Protein 5EF9 (pdb70)

Radius of gyration: 16.27 Å; Cα contacts (8 Å, |Δi|>4): 352; chains: 1; bounding box: 30×54×31 Å

Solvent-accessible surface area: 9477 Å² total; per-residue (Å²): 216,74,150,11,34,108,0,44,1,70,100,69,46,45,180,36,96,107,56,105,52,119,21,119,4,21,34,56,38,108,29,123,5,19,0,64,59,31,119,4,55,4,82,3,96,0,35,88,0,115,10,70,0,83,1,17,64,40,146,7,60,100,0,46,1,50,54,28,112,99,94,6,8,70,32,0,0,0,1,0,0,0,18,0,3,2,79,55,0,6,95,1,0,115,50,118,15,92,79,104,48,253,80,53,114,115,28,62,34,33,92,6,0,21,101,18,0,48,128,127,14,88,30,0,5,102,70,4,29,93,66,124,11,38,161,47,106,93,24,41,0,1,17,64,108,12,58,74,24,132,88,1,0,104,15,0,12,0,41,107,149,68,66,137,147,133,148,183

B-factor: mean 25.23, std 16.48, range [5.65, 98.98]

Secondary structure (DSSP, 8-state):
-EEETTEEEEEEES--EEEEEEEE-TTS-EEEEEEEES-EEEEEEETTEEEEEEEETTEEEEEEEE---HHHHHHHHHHHHHHTT-HHHHHT--S----B-TTSPBPPHHHHHHHHHHT-HHHHHHHH-EEEPP-STTEEEE-TTS-EESEEETTEEEE----TT---

Foldseek 3Di:
DDDDPQKDKDWPDKDWDWDWDWDQFQARDTATDTWTAIWTKIWMFGVPKTWIWTAGTQGTQAIEIEDDPQLRVLLRVQLSNLVRNHRLLRSLDHDDLQDADPVRHGDHVSVSSSVVCSVVVVSSQVSQDKAAFDPDPQKFAADPSRDGDRIHRPRYIYGYDDPVVPPD

Organism: Influenza B virus (strain B/Lee/1940) (NCBI:txid518987)

Sequence (168 aa):
RQRFGRLELKRISGRGFKNDEEILIGNGTIQKIGIWDGEEEFHVRCGECRGILKKSQMRMEKLLINSAKKEDMKDLIILCMVFSSQDTRMFQGVRGEINFLNRAGQLLSPMYQLQRYFLNRSNDLFDQWGYEESPKASELHGINELMNASDYTLKGVVVTKNVDHHHHH

InterPro domains:
  IPR001591 Influenza RNA-dependent RNA polymerase subunit PB2 [MF_04062] (3-763)
  IPR037258 PB2, C-terminal [G3DSA:3.30.30.90] (691-763)
  IPR037258 PB2, C-terminal [SSF160453] (692-760)
  IPR048298 Influenza RNA polymerase PB2, CAP binding domain [PF00604] (322-531)
  IPR049106 Influenza RNA polymerase PB2, N-terminal region [PF20947] (3-38)
  IPR049110 Influenza RNA polymerase PB2, second domain [PF20948] (39-107)
  IPR049111 Influenza RNA polymerase PB2, middle domain [PF20949] (108-250)
  IPR049113 Polymerase basic protein 2, helical domain [PF20950] (252-321)
  IPR049114 Influenza RNA polymerase PB2, sixth domain [PF20951] (532-685)
  IPR049115 Influenza RNA polymerase PB2, C-terminal domain [PF20952] (686-761)

Nearest PDB structures (foldseek):
  5efc-assembly1_A  TM=1.002E+00  e=3.040E-33  Influenza B virus (B/Lee/1940)
  6eux-assembly1_A  TM=9.861E-01  e=1.287E-31  Influenza B virus (B/Memphis/13/2003)
  4oro-assembly3_C  TM=9.552E-01  e=2.014E-30  Influenza B virus
  5epi-assembly5_S  TM=9.808E-01  e=1.166E-29  Influenza B virus (B/Memphis/13/2003)
  4or6-assembly2_B  TM=9.545E-01  e=4.846E-30  Influenza B virus

Structure (mmCIF, N/CA/C/O backbone):
data_5EF9
#
_entry.id   5EF9
#
_cell.length_a   40.857
_cell.length_b   46.876
_cell.length_c   87.677
_cell.angle_alpha   90.000
_cell.angle_beta   90.000
_cell.angle_gamma   90.000
#
_symmetry.space_group_name_H-M   'P 21 21 21'
#
loop_
_entity.id
_entity.type
_entity.pdbx_description
1 polymer 'Polymerase basic protein 2'
2 water water
#
loop_
_atom_site.group_PDB
_atom_site.id
_atom_site.type_symbol
_atom_site.label_atom_id
_atom_site.label_alt_id
_atom_site.label_comp_id
_atom_site.label_asym_id
_atom_site.label_entity_id
_atom_site.label_seq_id
_atom_site.pdbx_PDB_ins_code
_atom_site.Cartn_x
_atom_site.Cartn_y
_atom_site.Cartn_z
_atom_site.occupancy
_atom_site.B_iso_or_equiv
_atom_site.auth_seq_id
_atom_site.auth_comp_id
_atom_site.auth_asym_id
_atom_site.auth_atom_id
_atom_site.pdbx_PDB_model_num
ATOM 1 N N . ARG A 1 6 ? 30.655 39.213 17.191 1.00 30.69 324 ARG A N 1
ATOM 2 C CA . ARG A 1 6 ? 29.742 39.363 18.318 1.00 34.47 324 ARG A CA 1
ATOM 3 C C . ARG A 1 6 ? 29.484 38.024 18.978 1.00 42.10 324 ARG A C 1
ATOM 4 O O . ARG A 1 6 ? 29.510 36.981 18.327 1.00 54.69 324 ARG A O 1
ATOM 12 N N . GLN A 1 7 ? 29.238 38.054 20.278 1.00 26.94 325 GLN A N 1
ATOM 13 C CA . GLN A 1 7 ? 28.912 36.832 20.987 1.00 28.21 325 GLN A CA 1
ATOM 14 C C . GLN A 1 7 ? 28.010 37.131 22.165 1.00 20.15 325 GLN A C 1
ATOM 15 O O . GLN A 1 7 ? 27.840 38.288 22.553 1.00 18.31 325 GLN A O 1
ATOM 21 N N . ARG A 1 8 ? 27.400 36.083 22.709 1.00 18.34 326 ARG A N 1
ATOM 22 C CA . ARG A 1 8 ? 26.483 36.230 23.828 1.00 18.68 326 ARG A CA 1
ATOM 23 C C . ARG A 1 8 ? 26.931 35.334 24.972 1.00 16.04 326 ARG A C 1
ATOM 24 O O . ARG A 1 8 ? 27.405 34.233 24.745 1.00 19.94 326 ARG A O 1
ATOM 32 N N . PHE A 1 9 ? 26.795 35.822 26.195 1.00 14.78 327 PHE A N 1
ATOM 33 C CA . PHE A 1 9 ? 27.008 34.988 27.369 1.00 15.29 327 PHE A CA 1
ATOM 34 C C . PHE A 1 9 ? 25.863 35.299 28.315 1.00 18.24 327 PHE A C 1
ATOM 35 O O . PHE A 1 9 ? 25.950 36.218 29.112 1.00 17.96 327 PHE A O 1
ATOM 43 N N . GLY A 1 10 ? 24.762 34.562 28.187 1.00 17.25 328 GLY A N 1
ATOM 44 C CA . GLY A 1 10 ? 23.551 34.936 28.896 1.00 19.60 328 GLY A CA 1
ATOM 45 C C . GLY A 1 10 ? 23.061 36.278 28.388 1.00 18.48 328 GLY A C 1
ATOM 46 O O . GLY A 1 10 ? 23.008 36.489 27.176 1.00 19.94 328 GLY A O 1
ATOM 47 N N . ARG A 1 11 ? 22.720 37.186 29.300 1.00 15.52 329 ARG A N 1
ATOM 48 C CA . ARG A 1 11 ? 22.257 38.517 28.913 1.00 19.02 329 ARG A CA 1
ATOM 49 C C . ARG A 1 11 ? 23.393 39.385 28.388 1.00 18.55 329 ARG A C 1
ATOM 50 O O . ARG A 1 11 ? 23.158 40.446 27.811 1.00 21.37 329 ARG A O 1
ATOM 58 N N . LEU A 1 12 ? 24.628 38.931 28.575 1.00 14.64 330 LEU A N 1
ATOM 59 C CA . LEU A 1 12 ? 25.774 39.744 28.181 1.00 16.46 330 LEU A CA 1
ATOM 60 C C . LEU A 1 12 ? 26.035 39.656 26.676 1.00 16.47 330 LEU A C 1
ATOM 61 O O . LEU A 1 12 ? 26.124 38.565 26.116 1.00 16.08 330 LEU A O 1
ATOM 66 N N . GLU A 1 13 ? 26.170 40.814 26.033 1.00 16.34 331 GLU A N 1
ATOM 67 C CA . GLU A 1 13 ? 26.531 40.880 24.619 1.00 14.24 331 GLU A CA 1
ATOM 68 C C . GLU A 1 13 ? 27.914 41.505 24.496 1.00 16.13 331 GLU A C 1
ATOM 69 O O . GLU A 1 13 ? 28.181 42.529 25.121 1.00 16.59 331 GLU A O 1
ATOM 75 N N . LEU A 1 14 ? 28.796 40.882 23.718 1.00 12.96 332 LEU A N 1
ATOM 76 C CA . LEU A 1 14 ? 30.160 41.384 23.572 1.00 12.60 332 LEU A CA 1
ATOM 77 C C . LEU A 1 14 ? 30.551 41.580 22.118 1.00 15.22 332 LEU A C 1
ATOM 78 O O . LEU A 1 14 ? 30.198 40.770 21.259 1.00 16.03 332 LEU A O 1
ATOM 83 N N . LYS A 1 15 ? 31.273 42.667 21.855 1.00 15.15 333 LYS A N 1
ATOM 84 C CA . LYS A 1 15 ? 31.894 42.908 20.549 1.00 17.21 333 LYS A CA 1
ATOM 85 C C . LYS A 1 15 ? 33.380 43.155 20.745 1.00 21.82 333 LYS A C 1
ATOM 86 O O . LYS A 1 15 ? 33.749 44.015 21.530 1.00 18.20 333 LYS A O 1
ATOM 92 N N . ARG A 1 16 ? 34.236 42.441 20.021 1.00 22.12 334 ARG A N 1
ATOM 93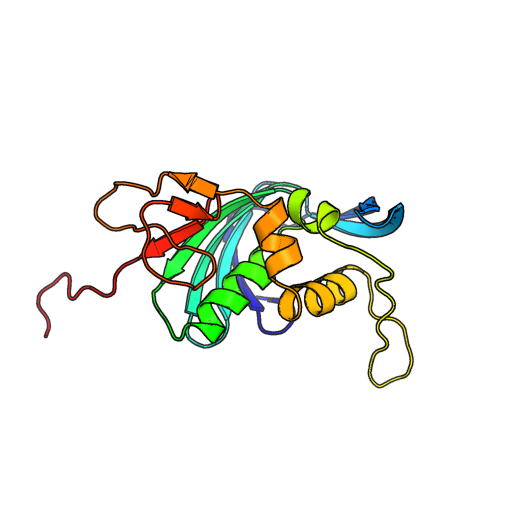 C CA . ARG A 1 16 ? 35.676 42.633 20.219 1.00 20.55 334 ARG A CA 1
ATOM 94 C C . ARG A 1 16 ? 36.139 44.026 19.785 1.00 24.37 334 ARG A C 1
ATOM 95 O O . ARG A 1 16 ? 35.723 44.549 18.750 1.00 27.93 334 ARG A O 1
ATOM 103 N N . ILE A 1 17 ? 36.982 44.626 20.615 1.00 18.30 335 ILE A N 1
ATOM 104 C CA . ILE A 1 17 ? 37.617 45.909 20.336 1.00 18.58 335 ILE A CA 1
ATOM 105 C C . ILE A 1 17 ? 39.069 45.672 19.925 1.00 16.75 335 ILE A C 1
ATOM 106 O O . ILE A 1 17 ? 39.601 46.338 19.036 1.00 22.32 335 ILE A O 1
ATOM 111 N N . SER A 1 18 ? 39.710 44.722 20.595 1.00 18.13 336 SER A N 1
ATOM 112 C CA . SER A 1 18 ? 41.118 44.440 20.344 1.00 17.72 336 SER A CA 1
ATOM 113 C C . SER A 1 18 ? 41.529 43.090 20.910 1.00 19.99 336 SER A C 1
ATOM 114 O O . SER A 1 18 ? 40.790 42.471 21.682 1.00 16.25 336 SER A O 1
ATOM 117 N N . GLY A 1 19 ? 42.713 42.640 20.508 1.00 20.54 337 GLY A N 1
ATOM 118 C CA . GLY A 1 19 ? 43.239 41.370 20.966 1.00 25.02 337 GLY A CA 1
ATOM 119 C C . GLY A 1 19 ? 42.778 40.224 20.092 1.00 25.69 337 GLY A C 1
ATOM 120 O O . GLY A 1 19 ? 41.990 40.409 19.159 1.00 25.21 337 GLY A O 1
ATOM 121 N N . ARG A 1 20 ? 43.276 39.032 20.409 1.00 32.58 338 ARG A N 1
ATOM 122 C CA . ARG A 1 20 ? 42.968 37.812 19.673 1.00 41.04 338 ARG A CA 1
ATOM 123 C C . ARG A 1 20 ? 42.300 36.804 20.607 1.00 42.98 338 ARG A C 1
ATOM 124 O O . ARG A 1 20 ? 42.698 36.669 21.760 1.00 39.19 338 ARG A O 1
ATOM 132 N N . GLY A 1 21 ? 41.287 36.097 20.115 1.00 44.43 339 GLY A N 1
ATOM 133 C CA . GLY A 1 21 ? 40.609 35.099 20.924 1.00 47.34 339 GLY A CA 1
ATOM 134 C C . GLY A 1 21 ? 41.269 33.728 20.891 1.00 43.00 339 GLY A C 1
ATOM 135 O O . GLY A 1 21 ? 41.076 32.973 19.935 1.00 48.83 339 GLY A O 1
ATOM 136 N N . PHE A 1 22 ? 42.036 33.389 21.928 1.00 35.89 340 PHE A N 1
ATOM 137 C CA . PHE A 1 22 ? 42.596 32.035 22.018 1.00 25.71 340 PHE A CA 1
ATOM 138 C C . PHE A 1 22 ? 42.329 31.289 23.338 1.00 23.18 340 PHE A C 1
ATOM 139 O O . PHE A 1 22 ? 42.692 31.743 24.411 1.00 32.39 340 PHE A O 1
ATOM 147 N N . LYS A 1 23 ? 41.738 30.106 23.215 1.00 17.40 341 LYS A N 1
ATOM 148 C CA . LYS A 1 23 ? 41.214 29.341 24.343 1.00 16.28 341 LYS A CA 1
ATOM 149 C C . LYS A 1 23 ? 41.919 27.998 24.490 1.00 20.61 341 LYS A C 1
ATOM 150 O O . LYS A 1 23 ? 42.149 27.319 23.493 1.00 20.62 341 LYS A O 1
ATOM 156 N N . ASN A 1 24 ? 42.257 27.630 25.729 1.00 14.61 342 ASN A N 1
ATOM 157 C CA . ASN A 1 24 ? 42.833 26.317 26.062 1.00 13.21 342 ASN A CA 1
ATOM 158 C C . ASN A 1 24 ? 42.058 25.644 27.177 1.00 14.67 342 ASN A C 1
ATOM 159 O O . ASN A 1 24 ? 41.768 26.296 28.164 1.00 12.20 342 ASN A O 1
ATOM 164 N N . ASP A 1 25 ? 41.757 24.347 27.071 1.00 10.15 343 ASP A N 1
ATOM 165 C CA . ASP A 1 25 ? 41.097 23.679 28.189 1.00 16.77 343 ASP A CA 1
ATOM 166 C C . ASP A 1 25 ? 42.047 23.603 29.376 1.00 20.26 343 ASP A C 1
ATOM 167 O O . ASP A 1 25 ? 43.230 23.301 29.219 1.00 20.36 343 ASP A O 1
ATOM 172 N N . GLU A 1 26 ? 41.527 23.907 30.564 1.00 15.11 344 GLU A N 1
ATOM 173 C CA . GLU A 1 26 ? 42.323 23.877 31.780 1.00 13.78 344 GLU A CA 1
ATOM 174 C C . GLU A 1 26 ? 41.499 23.326 32.927 1.00 18.12 344 GLU A C 1
ATOM 175 O O . GLU A 1 26 ? 40.284 23.459 32.927 1.00 18.78 344 GLU A O 1
ATOM 181 N N . GLU A 1 27 ? 42.158 22.686 33.889 1.00 11.24 345 GLU A N 1
ATOM 182 C CA . GLU A 1 27 ? 41.465 22.256 35.104 1.00 13.14 345 GLU A CA 1
ATOM 183 C C . GLU A 1 27 ? 41.663 23.335 36.155 1.00 13.50 345 GLU A C 1
ATOM 184 O O . GLU A 1 27 ? 42.782 23.755 36.406 1.00 15.36 345 GLU A O 1
ATOM 190 N N . ILE A 1 28 ? 40.566 23.774 36.760 1.00 9.76 346 ILE A N 1
ATOM 191 C CA . ILE A 1 28 ? 40.590 24.894 37.697 1.00 12.77 346 ILE A CA 1
ATOM 192 C C . ILE A 1 28 ? 40.042 24.459 39.060 1.00 14.50 346 ILE A C 1
ATOM 193 O O . ILE A 1 28 ? 38.912 23.995 39.139 1.00 14.95 346 ILE A O 1
ATOM 198 N N . LEU A 1 29 ? 40.828 24.613 40.125 1.00 11.94 347 LEU A N 1
ATOM 199 C CA . LEU A 1 29 ? 40.327 24.329 41.467 1.00 9.08 347 LEU A CA 1
ATOM 200 C C . LEU A 1 29 ? 39.582 25.562 41.968 1.00 14.10 347 LEU A C 1
ATOM 201 O O . LEU A 1 29 ? 40.191 26.610 42.211 1.00 13.29 347 LEU A O 1
ATOM 206 N N . ILE A 1 30 ? 38.266 25.456 42.099 1.00 13.13 348 ILE A N 1
ATOM 207 C CA . ILE A 1 30 ? 37.490 26.636 42.473 1.00 10.35 348 ILE A CA 1
ATOM 208 C C . ILE A 1 30 ? 37.237 26.677 43.986 1.00 11.32 348 ILE A C 1
ATOM 209 O O . ILE A 1 30 ? 37.692 25.809 44.723 1.00 11.70 348 ILE A O 1
ATOM 214 N N . GLY A 1 31 ? 36.521 27.698 44.449 1.00 10.03 349 GLY A N 1
ATOM 215 C CA . GLY A 1 31 ? 36.457 27.995 45.872 1.00 13.27 349 GLY A CA 1
ATOM 216 C C . GLY A 1 31 ? 35.747 26.987 46.754 1.00 14.65 349 GLY A C 1
ATOM 217 O O . GLY A 1 31 ? 35.899 27.017 47.987 1.00 16.63 349 GLY A O 1
ATOM 218 N N . ASN A 1 32 ? 34.957 26.105 46.148 1.00 13.28 350 ASN A N 1
ATOM 219 C CA . ASN A 1 32 ? 34.249 25.085 46.922 1.00 10.91 350 ASN A CA 1
ATOM 220 C C . ASN A 1 32 ? 35.025 23.765 46.975 1.00 11.52 350 ASN A C 1
ATOM 221 O O . ASN A 1 32 ? 34.512 22.741 47.418 1.00 14.92 350 ASN A O 1
ATOM 226 N N . GLY A 1 33 ? 36.261 23.802 46.487 1.00 12.71 351 GLY A N 1
ATOM 227 C CA . GLY A 1 33 ? 37.144 22.651 46.568 1.00 13.78 351 GLY A CA 1
ATOM 228 C C . GLY A 1 33 ? 36.982 21.630 45.456 1.00 19.24 351 GLY A C 1
ATOM 229 O O . GLY A 1 33 ? 37.582 20.554 45.515 1.00 17.21 351 GLY A O 1
ATOM 230 N N . THR A 1 34 ? 36.182 21.952 44.441 1.00 12.18 352 THR A N 1
ATOM 231 C CA . THR A 1 34 ? 36.031 21.056 43.303 1.00 9.06 352 THR A CA 1
ATOM 232 C C . THR A 1 34 ? 36.899 21.498 42.135 1.00 10.38 352 THR A C 1
ATOM 233 O O . THR A 1 34 ? 37.259 22.681 42.015 1.00 11.68 352 THR A O 1
ATOM 237 N N . ILE A 1 35 ? 37.219 20.550 41.261 1.00 12.52 353 ILE A N 1
ATOM 238 C CA . ILE A 1 35 ? 37.972 20.864 40.049 1.00 12.50 353 ILE A CA 1
ATOM 239 C C . ILE A 1 35 ? 37.029 20.952 38.850 1.00 14.80 353 ILE A C 1
ATOM 240 O O . ILE A 1 35 ? 36.207 20.059 38.623 1.00 16.69 353 ILE A O 1
ATOM 245 N N . GLN A 1 36 ? 37.134 22.038 38.091 1.00 12.89 354 GLN A N 1
ATOM 246 C CA . GLN A 1 36 ? 36.289 22.240 36.919 1.00 14.53 354 GLN A CA 1
ATOM 247 C C . GLN A 1 36 ? 37.123 22.273 35.652 1.00 18.72 354 GLN A C 1
ATOM 248 O O . GLN A 1 36 ? 38.201 22.869 35.634 1.00 21.26 354 GLN A O 1
ATOM 254 N N . LYS A 1 37 ? 36.620 21.657 34.590 1.00 17.02 355 LYS A N 1
ATOM 255 C CA . LYS A 1 37 ? 37.284 21.730 33.288 1.00 16.37 355 LYS A CA 1
ATOM 256 C C . LYS A 1 37 ? 36.710 22.896 32.503 1.00 18.21 355 LYS A C 1
ATOM 257 O O . LYS A 1 37 ? 35.522 22.899 32.193 1.00 18.27 355 LYS A O 1
ATOM 263 N N . ILE A 1 38 ? 37.534 23.893 32.192 1.00 15.49 356 ILE A N 1
ATOM 264 C CA . ILE A 1 38 ? 37.026 25.117 31.575 1.00 16.07 356 ILE A CA 1
ATOM 265 C C . ILE A 1 38 ? 37.926 25.554 30.426 1.00 14.91 356 ILE A C 1
ATOM 266 O O . ILE A 1 38 ? 39.154 25.436 30.508 1.00 13.50 356 ILE A O 1
ATOM 271 N N . GLY A 1 39 ? 37.323 26.033 29.341 1.00 12.79 357 GLY A N 1
ATOM 272 C CA . GLY A 1 39 ? 38.104 26.602 28.262 1.00 12.75 357 GLY A CA 1
ATOM 273 C C . GLY A 1 39 ? 38.509 27.989 28.708 1.00 13.08 357 GLY A C 1
ATOM 274 O O . GLY A 1 39 ? 37.689 28.915 28.705 1.00 13.35 357 GLY A O 1
ATOM 275 N N . ILE A 1 40 ? 39.773 28.134 29.078 1.00 11.60 358 ILE A N 1
ATOM 276 C CA . ILE A 1 40 ? 40.276 29.403 29.595 1.00 8.90 358 ILE A CA 1
ATOM 277 C C . ILE A 1 40 ? 40.855 30.256 28.473 1.00 11.93 358 ILE A C 1
ATOM 278 O O . ILE A 1 40 ? 41.729 29.821 27.729 1.00 13.36 358 ILE A O 1
ATOM 283 N N . TRP A 1 41 ? 40.356 31.476 28.342 1.00 9.24 359 TRP A N 1
ATOM 284 C CA . TRP A 1 41 ? 40.900 32.403 27.360 1.00 13.71 359 TRP A CA 1
ATOM 285 C C . TRP A 1 41 ? 42.241 32.991 27.794 1.00 17.08 359 TRP A C 1
ATOM 286 O O . TRP A 1 41 ? 42.430 33.363 28.951 1.00 13.97 359 TRP A O 1
ATOM 297 N N . ASP A 1 42 ? 43.173 33.060 26.845 1.00 13.10 360 ASP A N 1
ATOM 298 C CA . ASP A 1 42 ? 44.523 33.544 27.092 1.00 14.79 360 ASP A CA 1
ATOM 299 C C . ASP A 1 42 ? 44.768 34.774 26.231 1.00 20.69 360 ASP A C 1
ATOM 300 O O . ASP A 1 42 ? 44.287 34.843 25.105 1.00 27.12 360 ASP A O 1
ATOM 305 N N . GLY A 1 43 ? 45.504 35.748 26.748 1.00 22.30 361 GLY A N 1
ATOM 306 C CA . GLY A 1 43 ? 45.808 36.937 25.970 1.00 22.10 361 GLY A CA 1
ATOM 307 C C . GLY A 1 43 ? 45.052 38.181 26.408 1.00 16.94 361 GLY A C 1
ATOM 308 O O . GLY A 1 43 ? 43.979 38.094 27.013 1.00 18.03 361 GLY A O 1
ATOM 309 N N . GLU A 1 44 ? 45.627 39.345 26.117 1.00 13.63 362 GLU A N 1
ATOM 310 C CA . GLU A 1 44 ? 44.973 40.616 26.419 1.00 16.17 362 GLU A CA 1
ATOM 311 C C . GLU A 1 44 ? 43.888 40.878 25.382 1.00 17.55 362 GLU A C 1
ATOM 312 O O . GLU A 1 44 ? 44.133 40.770 24.179 1.00 19.10 362 GLU A O 1
ATOM 318 N N . GLU A 1 45 ? 42.684 41.206 25.851 1.00 13.32 363 GLU A N 1
ATOM 319 C CA . GLU A 1 45 ? 41.541 41.438 24.979 1.00 13.34 363 GLU A CA 1
ATOM 320 C C . GLU A 1 45 ? 40.748 42.614 25.499 1.00 13.61 363 GLU A C 1
ATOM 321 O O . GLU A 1 45 ? 40.716 42.851 26.704 1.00 13.47 363 GLU A O 1
ATOM 327 N N . GLU A 1 46 ? 40.083 43.321 24.592 1.00 9.37 364 GLU A N 1
ATOM 328 C CA . GLU A 1 46 ? 39.152 44.377 24.975 1.00 8.47 364 GLU A CA 1
ATOM 329 C C . GLU A 1 46 ? 37.841 44.180 24.238 1.00 13.82 364 GLU A C 1
ATOM 330 O O . GLU A 1 46 ? 37.824 43.731 23.081 1.00 12.49 364 GLU A O 1
ATOM 336 N N . PHE A 1 47 ? 36.740 44.490 24.917 1.00 9.77 365 PHE A N 1
ATOM 337 C CA . PHE A 1 47 ? 35.408 44.261 24.364 1.00 10.42 365 PHE A CA 1
ATOM 338 C C . PHE A 1 47 ? 34.490 45.420 24.637 1.00 12.00 365 PHE A C 1
ATOM 339 O O . PHE A 1 47 ? 34.549 46.024 25.713 1.00 11.76 365 PHE A O 1
ATOM 347 N N . HIS A 1 48 ? 33.594 45.692 23.689 1.00 11.24 366 HIS A N 1
ATOM 348 C CA . HIS A 1 48 ? 32.389 46.438 24.010 1.00 10.55 366 HIS A CA 1
ATOM 349 C C . HIS A 1 48 ? 31.438 45.478 24.688 1.00 14.60 366 HIS A C 1
ATOM 350 O O . HIS A 1 48 ? 31.253 44.367 24.204 1.00 17.56 366 HIS A O 1
ATOM 357 N N . VAL A 1 49 ? 30.821 45.894 25.789 1.00 10.12 367 VAL A N 1
ATOM 358 C CA . VAL A 1 49 ? 29.905 44.989 26.477 1.00 10.61 367 VAL A CA 1
ATOM 359 C C . VAL A 1 49 ? 28.563 45.652 26.719 1.00 11.09 367 VAL A C 1
ATOM 360 O O . VAL A 1 49 ? 28.462 46.871 26.835 1.00 13.55 367 VAL A O 1
ATOM 364 N N . ARG A 1 50 ? 27.513 44.842 26.771 1.00 13.61 368 ARG A N 1
ATOM 365 C CA . ARG A 1 50 ? 26.186 45.389 26.972 1.00 15.44 368 ARG A CA 1
ATOM 366 C C . ARG A 1 50 ? 25.294 44.418 27.730 1.00 18.36 368 ARG A C 1
ATOM 367 O O . ARG A 1 50 ? 25.322 43.218 27.490 1.00 16.58 368 ARG A O 1
ATOM 375 N N . CYS A 1 51 ? 24.506 44.943 28.663 1.00 14.30 369 CYS A N 1
ATOM 376 C CA . CYS A 1 51 ? 23.478 44.138 29.311 1.00 14.15 369 CYS A CA 1
ATOM 377 C C . CYS A 1 51 ? 22.276 45.054 29.491 1.00 16.71 369 CYS A C 1
ATOM 378 O O . CYS A 1 51 ? 22.371 46.041 30.205 1.00 15.76 369 CYS A O 1
ATOM 381 N N . GLY A 1 52 ? 21.164 44.751 28.825 1.00 18.37 370 GLY A N 1
ATOM 382 C CA . GLY A 1 52 ? 20.042 45.677 28.823 1.00 22.96 370 GLY A CA 1
ATOM 383 C C . GLY A 1 52 ? 20.484 47.012 28.250 1.00 20.45 370 GLY A C 1
ATOM 384 O O . GLY A 1 52 ? 21.043 47.069 27.152 1.00 23.93 370 GLY A O 1
ATOM 385 N N . GLU A 1 53 ? 20.257 48.081 29.011 1.00 22.72 371 GLU A N 1
ATOM 386 C CA . GLU A 1 53 ? 20.577 49.445 28.598 1.00 27.51 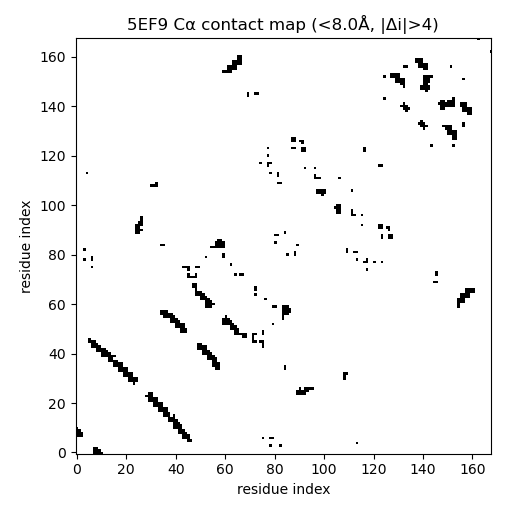371 GLU A CA 1
ATOM 387 C C . GLU A 1 53 ? 21.925 49.880 29.132 1.00 24.10 371 GLU A C 1
ATOM 388 O O . GLU A 1 53 ? 22.307 51.039 28.992 1.00 25.15 371 GLU A O 1
ATOM 394 N N . CYS A 1 54 ? 22.626 48.978 29.801 1.00 16.85 372 CYS A N 1
ATOM 395 C CA . CYS A 1 54 ? 23.923 49.354 30.330 1.00 13.49 372 CYS A CA 1
ATOM 396 C C . CYS A 1 54 ? 24.979 48.914 29.351 1.00 13.68 372 CYS A C 1
ATOM 397 O O . CYS A 1 54 ? 24.993 47.754 28.926 1.00 17.69 372 CYS A O 1
ATOM 400 N N . ARG A 1 55 ? 25.854 49.847 28.985 1.00 13.69 373 ARG A N 1
ATOM 401 C CA . ARG A 1 55 ? 26.954 49.559 28.075 1.00 15.77 373 ARG A CA 1
ATOM 402 C C . ARG A 1 55 ? 28.275 49.863 28.734 1.00 16.60 373 ARG A C 1
ATOM 403 O O . ARG A 1 55 ? 28.364 50.731 29.608 1.00 16.86 373 ARG A O 1
ATOM 411 N N . GLY A 1 56 ? 29.315 49.169 28.296 1.00 10.42 374 GLY A N 1
ATOM 412 C CA . GLY A 1 56 ? 30.619 49.426 28.857 1.00 13.59 374 GLY A CA 1
ATOM 413 C C . GLY A 1 56 ? 31.751 48.946 27.990 1.00 11.93 374 GLY A C 1
ATOM 414 O O . GLY A 1 56 ? 31.545 48.412 26.900 1.00 12.93 374 GLY A O 1
ATOM 415 N N . ILE A 1 57 ? 32.960 49.147 28.489 1.00 11.38 375 ILE A N 1
ATOM 416 C CA . ILE A 1 57 ? 34.156 48.634 27.837 1.00 10.89 375 ILE A CA 1
ATOM 417 C C . ILE A 1 57 ? 34.887 47.768 28.848 1.00 13.03 375 ILE A C 1
ATOM 418 O O . ILE A 1 57 ? 35.120 48.195 29.984 1.00 11.44 375 ILE A O 1
ATOM 423 N N . LEU A 1 58 ? 35.217 46.546 28.432 1.00 8.83 376 LEU A N 1
ATOM 424 C CA . LEU A 1 58 ? 35.896 45.569 29.282 1.00 11.11 376 LEU A CA 1
ATOM 425 C C . LEU A 1 58 ? 37.319 45.327 28.787 1.00 15.08 376 LEU A C 1
ATOM 426 O O . LEU A 1 58 ? 37.515 45.014 27.620 1.00 15.57 376 LEU A O 1
ATOM 431 N N . LYS A 1 59 ? 38.307 45.479 29.665 1.00 10.07 377 LYS A N 1
ATOM 432 C CA . LYS A 1 59 ? 39.683 45.102 29.342 1.00 8.06 377 LYS A CA 1
ATOM 433 C C . LYS A 1 59 ? 40.094 43.949 30.247 1.00 13.09 377 LYS A C 1
ATOM 434 O O . LYS A 1 59 ? 39.944 44.025 31.466 1.00 9.80 377 LYS A O 1
ATOM 440 N N . LYS A 1 60 ? 40.612 42.879 29.664 1.00 11.95 378 LYS A N 1
ATOM 441 C CA . LYS A 1 60 ? 40.905 41.687 30.456 1.00 10.53 378 LYS A CA 1
ATOM 442 C C . LYS A 1 60 ? 42.147 40.972 29.922 1.00 11.94 378 LYS A C 1
ATOM 443 O O . LYS A 1 60 ? 42.637 41.283 28.838 1.00 12.63 378 LYS A O 1
ATOM 449 N N . SER A 1 61 ? 42.705 40.066 30.720 1.00 12.65 379 SER A N 1
ATOM 450 C CA . SER A 1 61 ? 43.784 39.201 30.266 1.00 12.44 379 SER A CA 1
ATOM 451 C C . SER A 1 61 ? 43.483 37.837 30.875 1.00 12.78 379 SER A C 1
ATOM 452 O O . SER A 1 61 ? 42.395 37.651 31.407 1.00 13.43 379 SER A O 1
ATOM 455 N N . GLN A 1 62 ? 44.405 36.886 30.791 1.00 12.48 380 GLN A N 1
ATOM 456 C CA . GLN A 1 62 ? 44.073 35.534 31.247 1.00 10.33 380 GLN A CA 1
ATOM 457 C C . GLN A 1 62 ? 43.622 35.534 32.704 1.00 12.07 380 GLN A C 1
ATOM 458 O O . GLN A 1 62 ? 44.364 35.967 33.585 1.00 12.22 380 GLN A O 1
ATOM 464 N N . MET A 1 63 ? 42.386 35.085 32.927 1.00 10.83 381 MET A N 1
ATOM 465 C CA . MET A 1 63 ? 41.779 34.970 34.257 1.00 10.09 381 MET A CA 1
ATOM 466 C C . MET A 1 63 ? 41.917 36.249 35.071 1.00 9.36 381 MET A C 1
ATOM 467 O O . MET A 1 63 ? 42.117 36.212 36.278 1.00 7.64 381 MET A O 1
ATOM 472 N N . A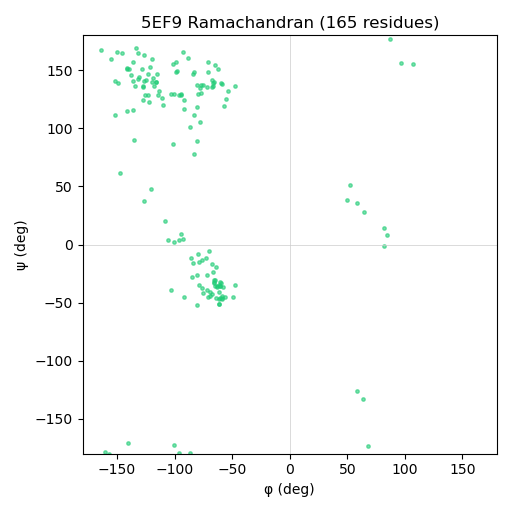RG A 1 64 ? 41.774 37.388 34.405 1.00 10.48 382 ARG A N 1
ATOM 473 C CA . ARG A 1 64 ? 41.976 38.659 35.082 1.00 9.85 382 ARG A CA 1
ATOM 474 C C . ARG A 1 64 ? 41.159 39.761 34.439 1.00 13.10 382 ARG A C 1
ATOM 475 O O . ARG A 1 64 ? 41.419 40.150 33.296 1.00 15.36 382 ARG A O 1
ATOM 483 N N . MET A 1 65 ? 40.154 40.255 35.164 1.00 9.84 383 MET A N 1
ATOM 484 C CA . MET A 1 65 ? 39.512 41.488 34.734 1.00 9.88 383 MET A CA 1
ATOM 485 C C . MET A 1 65 ? 40.384 42.637 35.188 1.00 12.78 383 MET A C 1
ATOM 486 O O . MET A 1 65 ? 40.601 42.820 36.385 1.00 15.65 383 MET A O 1
ATOM 491 N N . GLU A 1 66 ? 40.885 43.407 34.231 1.00 13.34 384 GLU A N 1
ATOM 492 C CA . GLU A 1 66 ? 41.758 44.536 34.542 1.00 11.90 384 GLU A CA 1
ATOM 493 C C . GLU A 1 66 ? 41.011 45.847 34.721 1.00 15.13 384 GLU A C 1
ATOM 494 O O . GLU A 1 66 ? 41.268 46.596 35.672 1.00 15.29 384 GLU A O 1
ATOM 500 N N . LYS A 1 67 ? 40.082 46.126 33.822 1.00 11.28 385 LYS A N 1
ATOM 501 C CA . LYS A 1 67 ? 39.323 47.370 33.916 1.00 9.49 385 LYS A CA 1
ATOM 502 C C . LYS A 1 67 ? 37.947 47.196 33.301 1.00 11.62 385 LYS A C 1
ATOM 503 O O . LYS A 1 67 ? 37.790 46.528 32.278 1.00 14.27 385 LYS A O 1
ATOM 509 N N . LEU A 1 68 ? 36.947 47.789 33.944 1.00 8.97 386 LEU A N 1
ATOM 510 C CA . LEU A 1 68 ? 35.588 47.767 33.414 1.00 9.23 386 LEU A CA 1
ATOM 511 C C . LEU A 1 68 ? 35.020 49.158 33.568 1.00 12.40 386 LEU A C 1
ATOM 512 O O . LEU A 1 68 ? 34.901 49.657 34.684 1.00 12.13 386 LEU A O 1
ATOM 517 N N . LEU A 1 69 ? 34.735 49.795 32.438 1.00 7.00 387 LEU A N 1
ATOM 518 C CA . LEU A 1 69 ? 34.119 51.109 32.418 1.00 9.57 387 LEU A CA 1
ATOM 519 C C . LEU A 1 69 ? 32.698 50.991 31.910 1.00 17.43 387 LEU A C 1
ATOM 520 O O . LEU A 1 69 ? 32.499 50.524 30.801 1.00 20.92 387 LEU A O 1
ATOM 525 N N . ILE A 1 70 ? 31.713 51.391 32.714 1.00 12.70 388 ILE A N 1
ATOM 526 C CA . ILE A 1 70 ? 30.312 51.305 32.288 1.00 11.85 388 ILE A CA 1
ATOM 527 C C . ILE A 1 70 ? 29.613 52.648 32.428 1.00 15.47 388 ILE A C 1
ATOM 528 O O . ILE A 1 70 ? 30.104 53.545 33.111 1.00 13.93 388 ILE A O 1
ATOM 533 N N . ASN A 1 71 ? 28.467 52.789 31.770 1.00 15.01 389 ASN A N 1
ATOM 534 C CA . ASN A 1 71 ? 27.673 54.004 31.928 1.00 17.25 389 ASN A CA 1
ATOM 535 C C . ASN A 1 71 ? 26.621 53.856 33.033 1.00 19.96 389 ASN A C 1
ATOM 536 O O . ASN A 1 71 ? 26.340 52.754 33.508 1.00 18.59 389 ASN A O 1
ATOM 541 N N . SER A 1 72 ? 26.050 54.975 33.464 1.00 22.00 390 SER A N 1
ATOM 542 C CA . SER A 1 72 ? 24.944 54.935 34.411 1.00 21.74 390 SER A CA 1
ATOM 543 C C . SER A 1 72 ? 23.702 54.417 33.708 1.00 25.60 390 SER A C 1
ATOM 544 O O . SER A 1 72 ? 23.410 54.833 32.583 1.00 29.40 390 SER A O 1
ATOM 547 N N . ALA A 1 73 ? 22.981 53.503 34.360 1.00 16.42 391 ALA A N 1
ATOM 548 C CA . ALA A 1 73 ? 21.781 52.884 33.786 1.00 17.66 391 ALA A CA 1
ATOM 549 C C . ALA A 1 73 ? 20.893 52.366 34.916 1.00 22.49 391 ALA A C 1
ATOM 550 O O . ALA A 1 73 ? 21.254 52.532 36.080 1.00 22.83 391 ALA A O 1
ATOM 552 N N . LYS A 1 74 ? 19.742 51.761 34.600 1.00 21.06 392 LYS A N 1
ATOM 553 C CA . LYS A 1 74 ? 18.978 51.056 35.638 1.00 21.16 392 LYS A CA 1
ATOM 554 C C . LYS A 1 74 ? 19.902 50.169 36.435 1.00 18.41 392 LYS A C 1
ATOM 555 O O . LYS A 1 74 ? 20.755 49.488 35.869 1.00 14.88 392 LYS A O 1
ATOM 561 N N . LYS A 1 75 ? 19.731 50.194 37.751 1.00 16.82 393 LYS A N 1
ATOM 562 C CA . LYS A 1 75 ? 20.673 49.527 38.635 1.00 17.45 393 LYS A CA 1
ATOM 563 C C . LYS A 1 75 ? 20.766 48.034 38.404 1.00 17.67 393 LYS A C 1
ATOM 564 O O . LYS A 1 75 ? 21.849 47.459 38.554 1.00 16.06 393 LYS A O 1
ATOM 570 N N . GLU A 1 76 ? 19.644 47.398 38.063 1.00 18.12 394 GLU A N 1
ATOM 571 C CA . GLU A 1 76 ? 19.656 45.957 37.837 1.00 21.72 394 GLU A CA 1
ATOM 572 C C . GLU A 1 76 ? 20.506 45.595 36.620 1.00 18.87 394 GLU A C 1
ATOM 573 O O . GLU A 1 76 ? 21.137 44.536 36.593 1.00 22.65 394 GLU A O 1
ATOM 579 N N . ASP A 1 77 ? 20.542 46.478 35.626 1.00 13.65 395 ASP A N 1
ATOM 580 C CA . ASP A 1 77 ? 21.332 46.227 34.418 1.00 14.61 395 ASP A CA 1
ATOM 581 C C . ASP A 1 77 ? 22.810 46.511 34.662 1.00 12.59 395 ASP A C 1
ATOM 582 O O . ASP A 1 77 ? 23.677 45.849 34.092 1.00 13.53 395 ASP A O 1
ATOM 587 N N . MET A 1 78 ? 23.092 47.521 35.481 1.00 11.30 396 MET A N 1
ATOM 588 C CA . MET A 1 78 ? 24.475 47.809 35.882 1.00 12.67 396 MET A CA 1
ATOM 589 C C . MET A 1 78 ? 25.047 46.622 36.637 1.00 11.00 396 MET A C 1
ATOM 590 O O . MET A 1 78 ? 26.156 46.181 36.361 1.00 9.96 396 MET A O 1
ATOM 595 N N . LYS A 1 79 ? 24.280 46.099 37.587 1.00 12.82 397 LYS A N 1
ATOM 596 C CA . LYS A 1 79 ? 24.789 45.035 38.444 1.00 10.69 397 LYS A CA 1
ATOM 597 C C . LYS A 1 79 ? 24.975 43.748 37.649 1.00 11.41 397 LYS A C 1
ATOM 598 O O . LYS A 1 79 ? 25.998 43.062 37.768 1.00 10.99 397 LYS A O 1
ATOM 604 N N . ASP A 1 80 ? 23.991 43.415 36.823 1.00 13.96 398 ASP A N 1
ATOM 605 C CA . ASP A 1 80 ? 24.139 42.253 35.967 1.00 11.83 398 ASP A CA 1
ATOM 606 C C . ASP A 1 80 ? 25.317 42.405 35.005 1.00 10.18 398 ASP A C 1
ATOM 607 O O . ASP A 1 80 ? 26.050 41.445 34.794 1.00 11.82 398 ASP A O 1
ATOM 612 N N . LEU A 1 81 ? 25.522 43.593 34.434 1.00 8.51 399 LEU A N 1
ATOM 613 C CA . LEU A 1 81 ? 26.653 43.781 33.527 1.00 9.17 399 LEU A CA 1
ATOM 614 C C . LEU A 1 81 ? 27.958 43.518 34.252 1.00 11.14 399 LEU A C 1
ATOM 615 O O . LEU A 1 81 ? 28.844 42.803 33.758 1.00 10.17 399 LEU A O 1
ATOM 620 N N . ILE A 1 82 ? 28.081 44.085 35.445 1.00 6.73 400 ILE A N 1
ATOM 621 C CA . ILE A 1 82 ? 29.315 43.897 36.217 1.00 5.65 400 ILE A CA 1
ATOM 622 C C . ILE A 1 82 ? 29.547 42.423 36.555 1.00 8.13 400 ILE A C 1
ATOM 623 O O . ILE A 1 82 ? 30.625 41.881 36.304 1.00 8.76 400 ILE A O 1
ATOM 628 N N . ILE A 1 83 ? 28.538 41.768 37.113 1.00 6.97 401 ILE A N 1
ATOM 629 C CA . ILE A 1 83 ? 28.683 40.348 37.445 1.00 9.79 401 ILE A CA 1
ATOM 630 C C . ILE A 1 83 ? 29.020 39.493 36.212 1.00 10.41 401 ILE A C 1
ATOM 631 O O . ILE A 1 83 ? 29.922 38.661 36.255 1.00 10.50 401 ILE A O 1
ATOM 636 N N . LEU A 1 84 ? 28.305 39.700 35.107 1.00 9.21 402 LEU A N 1
ATOM 637 C CA . LEU A 1 84 ? 28.540 38.903 33.902 1.00 11.95 402 LEU A CA 1
ATOM 638 C C . LEU A 1 84 ? 29.953 39.126 33.359 1.00 10.62 402 LEU A C 1
ATOM 639 O O . LEU A 1 84 ? 30.602 38.187 32.865 1.00 10.96 402 LEU A O 1
ATOM 644 N N . CYS A 1 85 ? 30.450 40.354 33.481 1.00 9.78 403 CYS A N 1
ATOM 645 C CA . CYS A 1 85 ? 31.810 40.640 33.031 1.00 10.28 403 CYS A CA 1
ATOM 646 C C . CYS A 1 85 ? 32.839 39.959 33.921 1.00 13.87 403 CYS A C 1
ATOM 647 O O . CYS A 1 85 ? 33.837 39.433 33.427 1.00 12.45 403 CYS A O 1
ATOM 650 N N . MET A 1 86 ? 32.603 39.981 35.234 1.00 8.43 404 MET A N 1
ATOM 651 C CA . MET A 1 86 ? 33.488 39.285 36.181 1.00 8.62 404 MET A CA 1
ATOM 652 C C . MET A 1 86 ? 33.567 37.789 35.868 1.00 11.80 404 MET A C 1
ATOM 653 O O . MET A 1 86 ? 34.651 37.189 35.877 1.00 12.21 404 MET A O 1
ATOM 658 N N . VAL A 1 87 ? 32.419 37.186 35.597 1.00 9.22 405 VAL A N 1
ATOM 659 C CA . VAL A 1 87 ? 32.370 35.758 35.280 1.00 6.37 405 VAL A CA 1
ATOM 660 C C . VAL A 1 87 ? 32.973 35.487 33.906 1.00 7.12 405 VAL A C 1
ATOM 661 O O . VAL A 1 87 ? 33.788 34.575 33.756 1.00 9.57 405 VAL A O 1
ATOM 665 N N . PHE A 1 88 ? 32.602 36.303 32.915 1.00 7.09 406 PHE A N 1
ATOM 666 C CA . PHE A 1 88 ? 33.099 36.121 31.552 1.00 9.78 406 PHE A CA 1
ATOM 667 C C . PHE A 1 88 ? 34.628 36.253 31.515 1.00 11.10 406 PHE A C 1
ATOM 668 O O . PHE A 1 88 ? 35.307 35.529 30.777 1.00 10.14 406 PHE A O 1
ATOM 676 N N . SER A 1 89 ? 35.169 37.142 32.346 1.00 10.81 407 SER A N 1
ATOM 677 C CA A SER A 1 89 ? 36.616 37.363 32.372 0.52 8.40 407 SER A CA 1
ATOM 678 C CA B SER A 1 89 ? 36.614 37.375 32.393 0.48 8.77 407 SER A CA 1
ATOM 679 C C . SER A 1 89 ? 37.373 36.190 32.975 1.00 8.80 407 SER A C 1
ATOM 680 O O . SER A 1 89 ? 38.600 36.134 32.881 1.00 10.28 407 SER A O 1
ATOM 685 N N . GLN A 1 90 ? 36.638 35.265 33.586 1.00 6.42 408 GLN A N 1
ATOM 686 C CA . GLN A 1 90 ? 37.225 34.089 34.231 1.00 7.89 408 GLN A CA 1
ATOM 687 C C . GLN A 1 90 ? 38.210 34.475 35.310 1.00 7.02 408 GLN A C 1
ATOM 688 O O . GLN A 1 90 ? 39.210 33.789 35.544 1.00 6.87 408 GLN A O 1
ATOM 694 N N . ASP A 1 91 ? 37.903 35.563 36.004 1.00 7.73 409 ASP A N 1
ATOM 695 C CA . ASP A 1 91 ? 38.833 36.130 36.976 1.00 8.64 409 ASP A CA 1
ATOM 696 C C . ASP A 1 91 ? 39.020 35.168 38.141 1.00 6.07 409 ASP A C 1
ATOM 697 O O . ASP A 1 91 ? 38.050 34.544 38.584 1.00 8.34 409 ASP A O 1
ATOM 702 N N . THR A 1 92 ? 40.256 35.038 38.633 1.00 7.37 410 THR A N 1
ATOM 703 C CA . THR A 1 92 ? 40.529 34.099 39.726 1.00 10.17 410 THR A CA 1
ATOM 704 C C . THR A 1 92 ? 39.730 34.395 40.994 1.00 8.63 410 THR A C 1
ATOM 705 O O . THR A 1 92 ? 39.384 33.477 41.736 1.00 9.18 410 THR A O 1
ATOM 709 N N . ARG A 1 93 ? 39.456 35.675 41.256 1.00 8.11 411 ARG A N 1
ATOM 710 C CA . ARG A 1 93 ? 38.658 36.049 42.426 1.00 7.02 411 ARG A CA 1
ATOM 711 C C . ARG A 1 93 ? 37.234 35.527 42.304 1.00 9.17 411 ARG A C 1
ATOM 712 O O . ARG A 1 93 ? 36.608 35.148 43.299 1.00 8.68 411 ARG A O 1
ATOM 720 N N . MET A 1 94 ? 36.732 35.530 41.075 1.00 8.57 412 MET A N 1
ATOM 721 C CA . MET A 1 94 ? 35.401 34.997 40.801 1.00 13.09 412 MET A CA 1
ATOM 722 C C . MET A 1 94 ? 35.364 33.479 41.096 1.00 11.59 412 MET A C 1
ATOM 723 O O . MET A 1 94 ? 34.450 33.000 41.777 1.00 10.61 412 MET A O 1
ATOM 728 N N . PHE A 1 95 ? 36.361 32.718 40.635 1.00 9.00 413 PHE A N 1
ATOM 729 C CA . PHE A 1 95 ? 36.349 31.274 40.892 1.00 9.43 413 PHE A CA 1
ATOM 730 C C . PHE A 1 95 ? 36.394 30.994 42.393 1.00 10.58 413 PHE A C 1
ATOM 731 O O . PHE A 1 95 ? 35.780 30.041 42.885 1.00 11.61 413 PHE A O 1
ATOM 739 N N . GLN A 1 96 ? 37.110 31.840 43.127 1.00 8.69 414 GLN A N 1
ATOM 740 C CA . GLN A 1 96 ? 37.333 31.614 44.557 1.00 10.32 414 GLN A CA 1
ATOM 741 C C . GLN A 1 96 ? 36.091 31.950 45.385 1.00 15.54 414 GLN A C 1
ATOM 742 O O . GLN A 1 96 ? 35.997 31.582 46.556 1.00 15.96 414 GLN A O 1
ATOM 748 N N . GLY A 1 97 ? 35.133 32.638 44.770 1.00 13.07 415 GLY A N 1
ATOM 749 C CA . GLY A 1 97 ? 33.922 33.054 45.460 1.00 14.47 415 GLY A CA 1
ATOM 750 C C . GLY A 1 97 ? 32.835 32.011 45.633 1.00 19.18 415 GLY A C 1
ATOM 751 O O . GLY A 1 97 ? 31.853 32.247 46.340 1.00 16.88 415 GLY A O 1
ATOM 752 N N . VAL A 1 98 ? 32.988 30.850 45.002 1.00 9.67 416 VAL A N 1
ATOM 753 C CA . VAL A 1 98 ? 31.936 29.831 45.059 1.00 7.34 416 VAL A CA 1
ATOM 754 C C . VAL A 1 98 ? 31.914 29.059 46.391 1.00 17.21 416 VAL A C 1
ATOM 755 O O . VAL A 1 98 ? 32.966 28.671 46.905 1.00 18.30 416 VAL A O 1
ATOM 759 N N . ARG A 1 99 ? 30.710 28.825 46.928 1.00 21.78 417 ARG A N 1
ATOM 760 C CA . ARG A 1 99 ? 30.505 28.037 48.154 1.00 22.07 417 ARG A CA 1
ATOM 761 C C . ARG A 1 99 ? 29.408 26.994 47.955 1.00 26.16 417 ARG A C 1
ATOM 762 O O . ARG A 1 99 ? 28.417 27.253 47.284 1.00 23.71 417 ARG A O 1
ATOM 770 N N . GLY A 1 100 ? 29.586 25.811 48.534 1.00 24.90 418 GLY A N 1
ATOM 771 C CA . GLY A 1 100 ? 28.656 24.716 48.294 1.00 23.20 418 GLY A CA 1
ATOM 772 C C . GLY A 1 100 ? 28.731 24.214 46.858 1.00 29.64 418 GLY A C 1
ATOM 773 O O . GLY A 1 100 ? 29.588 24.647 46.089 1.00 30.55 418 GLY A O 1
ATOM 774 N N . GLU A 1 101 ? 27.836 23.304 46.485 1.00 29.95 419 GLU A N 1
ATOM 775 C CA . GLU A 1 101 ? 27.887 22.718 45.148 1.00 25.97 419 GLU A CA 1
ATOM 776 C C . GLU A 1 101 ? 27.269 23.615 44.075 1.00 30.19 419 GLU A C 1
ATOM 777 O O . GLU A 1 101 ? 26.225 24.223 44.292 1.00 31.74 419 GLU A O 1
ATOM 783 N N . ILE A 1 102 ? 27.931 23.704 42.921 1.00 20.93 420 ILE A N 1
ATOM 784 C CA . ILE A 1 102 ? 27.313 24.297 41.738 1.00 16.51 420 ILE A CA 1
ATOM 785 C C . ILE A 1 102 ? 26.861 23.169 40.822 1.00 17.07 420 ILE A C 1
ATOM 786 O O . ILE A 1 102 ? 27.580 22.744 39.913 1.00 18.29 420 ILE A O 1
ATOM 791 N N . ASN A 1 103 ? 25.654 22.690 41.087 1.00 13.20 421 ASN A N 1
ATOM 792 C CA . ASN A 1 103 ? 25.091 21.542 40.383 1.00 11.14 421 ASN A CA 1
ATOM 793 C C . ASN A 1 103 ? 23.714 21.844 39.793 1.00 9.26 421 ASN A C 1
ATOM 794 O O . ASN A 1 103 ? 22.830 20.986 39.809 1.00 15.41 421 ASN A O 1
ATOM 799 N N . PHE A 1 104 ? 23.531 23.064 39.282 1.00 11.38 422 PHE A N 1
ATOM 800 C CA . PHE A 1 104 ? 22.240 23.480 38.728 1.00 10.58 422 PHE A CA 1
ATOM 801 C C . PHE A 1 104 ? 21.923 22.704 37.456 1.00 13.27 422 PHE A C 1
ATOM 802 O O . PHE A 1 104 ? 22.816 22.448 36.636 1.00 10.51 422 PHE A O 1
ATOM 810 N N . LEU A 1 105 ? 20.648 22.351 37.291 1.00 12.76 423 LEU A N 1
ATOM 811 C CA . LEU A 1 105 ? 20.178 21.637 36.100 1.00 9.61 423 LEU A CA 1
ATOM 812 C C . LEU A 1 105 ? 19.565 22.602 35.092 1.00 12.71 423 LEU A C 1
ATOM 813 O O . LEU A 1 105 ? 18.990 23.626 35.483 1.00 17.44 423 LEU A O 1
ATOM 818 N N . ASN A 1 106 ? 19.668 22.288 33.800 1.00 14.80 424 ASN A N 1
ATOM 819 C CA . ASN A 1 106 ? 18.942 23.079 32.807 1.00 18.80 424 ASN A CA 1
ATOM 820 C C . ASN A 1 106 ? 17.535 22.497 32.664 1.00 23.25 424 ASN A C 1
ATOM 821 O O . ASN A 1 106 ? 17.192 21.546 33.361 1.00 22.34 424 ASN A O 1
ATOM 826 N N . ARG A 1 107 ? 16.718 23.071 31.784 1.00 21.39 425 ARG A N 1
ATOM 827 C CA . ARG A 1 107 ? 15.335 22.620 31.625 1.00 25.49 425 ARG A CA 1
ATOM 828 C C . ARG A 1 107 ? 15.233 21.242 30.975 1.00 24.18 425 ARG A C 1
ATOM 829 O O . ARG A 1 107 ? 14.145 20.685 30.870 1.00 29.98 425 ARG A O 1
ATOM 837 N N . ALA A 1 108 ? 16.365 20.699 30.540 1.00 22.22 426 ALA A N 1
ATOM 838 C CA . ALA A 1 108 ? 16.398 19.379 29.912 1.00 24.60 426 ALA A CA 1
ATOM 839 C C . ALA A 1 108 ? 16.863 18.304 30.884 1.00 26.97 426 ALA A C 1
ATOM 840 O O . ALA A 1 108 ? 16.993 17.139 30.515 1.00 29.18 426 ALA A O 1
ATOM 842 N N . GLY A 1 109 ? 17.125 18.700 32.125 1.00 24.86 427 GLY A N 1
ATOM 843 C CA . GLY A 1 109 ? 17.592 17.766 33.132 1.00 18.19 427 GLY A CA 1
ATOM 844 C C . GLY A 1 109 ? 19.080 17.467 33.083 1.00 23.18 427 GLY A C 1
ATOM 845 O O . GLY A 1 109 ? 19.540 16.501 33.688 1.00 23.99 427 GLY A O 1
ATOM 846 N N . GLN A 1 110 ? 19.840 18.282 32.355 1.00 20.61 428 GLN A N 1
ATOM 847 C CA . GLN A 1 110 ? 21.292 18.131 32.325 1.00 14.37 428 GLN A CA 1
ATOM 848 C C . GLN A 1 110 ? 21.954 19.166 33.219 1.00 10.53 428 GLN A C 1
ATOM 849 O O . GLN A 1 110 ? 21.385 20.223 33.453 1.00 16.49 428 GLN A O 1
ATOM 855 N N . LEU A 1 111 ? 23.159 18.871 33.687 1.00 11.09 429 LEU A N 1
ATOM 856 C CA . LEU A 1 111 ? 23.953 19.885 34.389 1.00 11.94 429 LEU A CA 1
ATOM 857 C C . LEU A 1 111 ? 24.356 21.003 33.436 1.00 14.21 429 LEU A C 1
ATOM 858 O O . LEU A 1 111 ? 24.723 20.740 32.291 1.00 15.09 429 LEU A O 1
ATOM 863 N N . LEU A 1 112 ? 24.289 22.253 33.896 1.00 12.44 430 LEU A N 1
ATOM 864 C CA . LEU A 1 112 ? 24.905 23.343 33.150 1.00 12.99 430 LEU A CA 1
ATOM 865 C C . LEU A 1 112 ? 26.409 23.098 33.068 1.00 12.01 430 LEU A C 1
ATOM 866 O O . LEU A 1 112 ? 26.978 22.468 33.958 1.00 14.62 430 LEU A O 1
ATOM 871 N N . SER A 1 113 ? 27.047 23.587 32.005 1.00 12.65 431 SER A N 1
ATOM 872 C CA . SER A 1 113 ? 28.501 23.532 31.898 1.00 11.46 431 SER A CA 1
ATOM 873 C C . SER A 1 113 ? 29.088 24.526 32.907 1.00 14.56 431 SER A C 1
ATOM 874 O O . SER A 1 113 ? 28.395 25.455 33.314 1.00 15.64 431 SER A O 1
ATOM 877 N N . PRO A 1 114 ? 30.350 24.326 33.331 1.00 12.89 432 PRO A N 1
ATOM 878 C CA . PRO A 1 114 ? 30.909 25.153 34.407 1.00 13.97 432 PRO A CA 1
ATOM 879 C C . PRO A 1 114 ? 30.746 26.677 34.247 1.00 12.77 432 PRO A C 1
ATOM 880 O O . PRO A 1 114 ? 30.373 27.310 35.233 1.00 13.73 432 PRO A O 1
ATOM 884 N N . MET A 1 115 ? 31.006 27.267 33.078 1.00 13.15 433 MET A N 1
ATOM 885 C CA . MET A 1 115 ? 30.891 28.730 32.981 1.00 9.69 433 MET A CA 1
ATOM 886 C C . MET A 1 115 ? 29.456 29.192 33.195 1.00 9.76 433 MET A C 1
ATOM 887 O O . MET A 1 115 ? 29.216 30.290 33.686 1.00 10.88 433 MET A O 1
ATOM 892 N N . TYR A 1 116 ? 28.500 28.352 32.822 1.00 13.47 434 TYR A N 1
ATOM 893 C CA . TYR A 1 116 ? 27.103 28.707 32.997 1.00 11.51 434 TYR A CA 1
ATOM 894 C C . TYR A 1 116 ? 26.618 28.372 34.410 1.00 10.67 434 TYR A C 1
ATOM 895 O O . TYR A 1 116 ? 25.725 29.046 34.911 1.00 14.23 434 TYR A O 1
ATOM 904 N N . GLN A 1 117 ? 27.221 27.373 35.062 1.00 9.04 435 GLN A N 1
ATOM 905 C CA . GLN A 1 117 ? 27.019 27.191 36.516 1.00 10.02 435 GLN A CA 1
ATOM 906 C C . GLN A 1 117 ? 27.393 28.466 37.254 1.00 10.66 435 GLN A C 1
ATOM 907 O O . GLN A 1 117 ? 26.660 28.932 38.129 1.00 11.60 435 GLN A O 1
ATOM 913 N N . LEU A 1 118 ? 28.531 29.040 36.870 1.00 10.24 436 LEU A N 1
ATOM 914 C CA . LEU A 1 118 ? 29.065 30.214 37.570 1.00 9.15 436 LEU A CA 1
ATOM 915 C C . LEU A 1 118 ? 28.232 31.446 37.288 1.00 8.75 436 LEU A C 1
ATOM 916 O O . LEU A 1 118 ? 28.011 32.275 38.182 1.00 10.41 436 LEU A O 1
ATOM 921 N N . GLN A 1 119 ? 27.777 31.581 36.042 1.00 11.10 437 GLN A N 1
ATOM 922 C CA . GLN A 1 119 ? 26.888 32.686 35.691 1.00 11.09 437 GLN A CA 1
ATOM 923 C C . GLN A 1 119 ? 25.625 32.630 36.556 1.00 8.94 437 GLN A C 1
ATOM 924 O O . GLN A 1 119 ? 25.199 33.640 37.141 1.00 11.59 437 GLN A O 1
ATOM 930 N N . ARG A 1 120 ? 25.040 31.440 36.653 1.00 11.41 438 ARG A N 1
ATOM 931 C CA . ARG A 1 120 ? 23.787 31.265 37.373 1.00 11.06 438 ARG A CA 1
ATOM 932 C C . ARG A 1 120 ? 23.998 31.492 38.871 1.00 13.36 438 ARG A C 1
ATOM 933 O O . ARG A 1 120 ? 23.209 32.172 39.528 1.00 14.99 438 ARG A O 1
ATOM 941 N N . TYR A 1 121 ? 25.089 30.957 39.402 1.00 11.41 439 TYR A N 1
ATOM 942 C CA . TYR A 1 121 ? 25.396 31.102 40.825 1.00 7.31 439 TYR A CA 1
ATOM 943 C C . TYR A 1 121 ? 25.580 32.571 41.217 1.00 9.45 439 TYR A C 1
ATOM 944 O O . TYR A 1 121 ? 24.931 33.065 42.143 1.00 8.00 439 TYR A O 1
ATOM 953 N N . PHE A 1 122 ? 26.422 33.296 40.486 1.00 8.12 440 PHE A N 1
ATOM 954 C CA . PHE A 1 122 ? 26.741 34.663 40.908 1.00 7.57 440 PHE A CA 1
ATOM 955 C C . PHE A 1 122 ? 25.697 35.725 40.542 1.00 9.63 440 PHE A C 1
ATOM 956 O O . PHE A 1 122 ? 25.557 36.730 41.273 1.00 8.87 440 PHE A O 1
ATOM 964 N N . LEU A 1 123 ? 24.916 35.512 39.484 1.00 8.93 441 LEU A N 1
ATOM 965 C CA . LEU A 1 123 ? 23.854 36.484 39.186 1.00 11.10 441 LEU A CA 1
ATOM 966 C C . LEU A 1 123 ? 22.879 36.560 40.354 1.00 15.46 441 LEU A C 1
ATOM 967 O O . LEU A 1 123 ? 22.329 37.633 40.665 1.00 13.23 441 LEU A O 1
ATOM 972 N N . ASN A 1 124 ? 22.707 35.431 41.030 1.00 10.32 442 ASN A N 1
ATOM 973 C CA . ASN A 1 124 ? 21.738 35.337 42.118 1.00 11.61 442 ASN A CA 1
ATOM 974 C C . ASN A 1 124 ? 22.373 35.311 43.505 1.00 14.39 442 ASN A C 1
ATOM 975 O O . ASN A 1 124 ? 21.675 35.140 44.502 1.00 12.38 442 ASN A O 1
ATOM 980 N N . ARG A 1 125 ? 23.693 35.455 43.566 1.00 10.82 443 ARG A N 1
ATOM 981 C CA . ARG A 1 125 ? 24.407 35.499 44.839 1.00 10.22 443 ARG A CA 1
ATOM 982 C C . ARG A 1 125 ? 25.601 36.421 44.651 1.00 11.65 443 ARG A C 1
ATOM 983 O O . ARG A 1 125 ? 26.754 36.014 44.785 1.00 13.78 443 ARG A O 1
ATOM 991 N N . SER A 1 126 ? 25.309 37.681 44.330 1.00 10.72 444 SER A N 1
ATOM 992 C CA . SER A 1 126 ? 26.365 38.626 43.987 1.00 15.63 444 SER A CA 1
ATOM 993 C C . SER A 1 126 ? 27.274 38.966 45.152 1.00 16.09 444 SER A C 1
ATOM 994 O O . SER A 1 126 ? 28.408 39.400 44.938 1.00 18.08 444 SER A O 1
ATOM 997 N N . ASN A 1 127 ? 26.796 38.809 46.383 1.00 17.39 445 ASN A N 1
ATOM 998 C CA . ASN A 1 127 ? 27.628 39.234 47.499 1.00 20.40 445 ASN A CA 1
ATOM 999 C C . ASN A 1 127 ? 28.814 38.283 47.682 1.00 23.84 445 ASN A C 1
ATOM 1000 O O . ASN A 1 127 ? 29.865 38.699 48.154 1.00 23.15 445 ASN A O 1
ATOM 1005 N N . ASP A 1 128 ? 28.663 37.032 47.253 1.00 21.01 446 ASP A N 1
ATOM 1006 C CA . ASP A 1 128 ? 29.756 36.052 47.295 1.00 20.48 446 ASP A CA 1
ATOM 1007 C C . ASP A 1 128 ? 30.898 36.451 46.354 1.00 17.09 446 ASP A C 1
ATOM 1008 O O . ASP A 1 128 ? 32.067 36.141 46.584 1.00 20.38 446 ASP A O 1
ATOM 1013 N N . LEU A 1 129 ? 30.534 37.129 45.279 1.00 14.85 447 LEU A N 1
ATOM 1014 C CA . LEU A 1 129 ? 31.490 37.605 44.304 1.00 10.73 447 LEU A CA 1
ATOM 1015 C C . LEU A 1 129 ? 32.150 38.900 44.781 1.00 16.36 447 LEU A C 1
ATOM 1016 O O . LEU A 1 129 ? 33.385 39.019 44.815 1.00 15.02 447 LEU A O 1
ATOM 1021 N N . PHE A 1 130 ? 31.323 39.863 45.159 1.00 12.17 448 PHE A N 1
ATOM 1022 C CA . PHE A 1 130 ? 31.819 41.201 45.498 1.00 10.80 448 P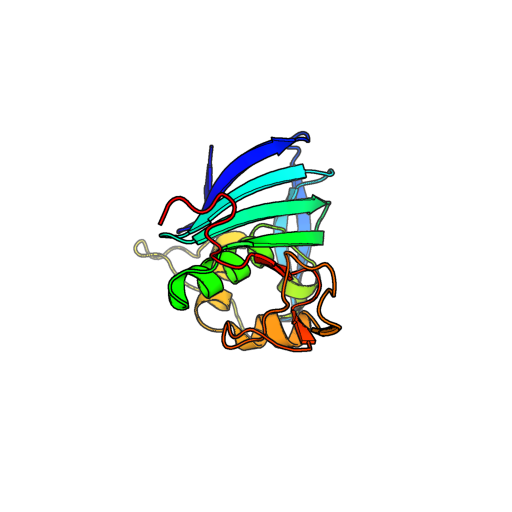HE A CA 1
ATOM 1023 C C . PHE A 1 130 ? 32.682 41.170 46.749 1.00 17.91 448 PHE A C 1
ATOM 1024 O O . PHE A 1 130 ? 33.633 41.942 46.862 1.00 16.26 448 PHE A O 1
ATOM 1032 N N . ASP A 1 131 ? 32.355 40.270 47.676 1.00 19.61 449 ASP A N 1
ATOM 1033 C CA . ASP A 1 131 ? 33.174 40.070 48.869 1.00 25.76 449 ASP A CA 1
ATOM 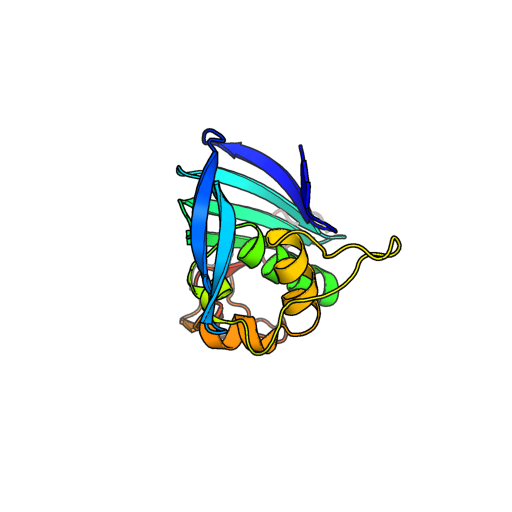1034 C C . ASP A 1 131 ? 34.586 39.567 48.535 1.00 21.65 449 ASP A C 1
ATOM 1035 O O . ASP A 1 131 ? 35.544 39.942 49.197 1.00 30.55 449 ASP A O 1
ATOM 1040 N N . GLN A 1 132 ? 34.722 38.719 47.521 1.00 14.89 450 GLN A N 1
ATOM 1041 C CA . GLN A 1 132 ? 36.051 38.225 47.162 1.00 14.78 450 GLN A CA 1
ATOM 1042 C C . GLN A 1 132 ? 36.772 39.208 46.243 1.00 15.02 450 GLN A C 1
ATOM 1043 O O . GLN A 1 132 ? 37.983 39.131 46.063 1.00 16.70 450 GLN A O 1
ATOM 1049 N N . TRP A 1 133 ? 36.024 40.133 45.661 1.00 11.36 451 TRP A N 1
ATOM 1050 C CA . TRP A 1 133 ? 36.567 40.980 44.597 1.00 10.31 451 TRP A CA 1
ATOM 1051 C C . TRP A 1 133 ? 37.503 42.052 45.126 1.00 12.71 451 TRP A C 1
ATOM 1052 O O . TRP A 1 133 ? 38.548 42.339 44.528 1.00 11.98 451 TRP A O 1
ATOM 1063 N N . GLY A 1 134 ? 37.106 42.660 46.236 1.00 11.22 452 GLY A N 1
ATOM 1064 C CA . GLY A 1 134 ? 37.899 43.718 46.836 1.00 13.46 452 GLY A CA 1
ATOM 1065 C C . GLY A 1 134 ? 37.438 45.110 46.430 1.00 14.58 452 GLY A C 1
ATOM 1066 O O . GLY A 1 134 ? 36.819 45.311 45.376 1.00 12.09 452 GLY A O 1
ATOM 1067 N N . TYR A 1 135 ? 37.752 46.077 47.282 1.00 12.21 453 TYR A N 1
ATOM 1068 C CA . TYR A 1 135 ? 37.409 47.474 47.043 1.00 13.14 453 TYR A CA 1
ATOM 1069 C C . TYR A 1 135 ? 38.662 48.309 47.072 1.00 10.74 453 TYR A C 1
ATOM 1070 O O . TYR A 1 135 ? 39.575 48.013 47.828 1.00 14.45 453 TYR A O 1
ATOM 1079 N N . GLU A 1 136 ? 38.690 49.362 46.260 1.00 10.30 454 GLU A N 1
ATOM 1080 C CA . GLU A 1 136 ? 39.812 50.297 46.233 1.00 8.75 454 GLU A CA 1
ATOM 1081 C C . GLU A 1 136 ? 39.269 51.718 46.256 1.00 12.35 454 GLU A C 1
ATOM 1082 O O . GLU A 1 136 ? 38.071 51.940 46.098 1.00 13.31 454 GLU A O 1
ATOM 1088 N N . GLU A 1 137 ? 40.155 52.686 46.452 1.00 14.90 455 GLU A N 1
ATOM 1089 C CA . GLU A 1 137 ? 39.765 54.092 46.382 1.00 15.29 455 GLU A CA 1
ATOM 1090 C C . GLU A 1 137 ? 39.193 54.442 45.001 1.00 18.98 455 GLU A C 1
ATOM 1091 O O . GLU A 1 137 ? 39.691 53.980 43.969 1.00 17.87 455 GLU A O 1
ATOM 1097 N N . SER A 1 138 ? 38.126 55.239 44.974 1.00 15.63 456 SER A N 1
ATOM 1098 C CA . SER A 1 138 ? 37.505 55.601 43.705 1.00 15.19 456 SER A CA 1
ATOM 1099 C C . SER A 1 138 ? 38.455 56.428 42.857 1.00 22.38 456 SER A C 1
ATOM 1100 O O . SER A 1 138 ? 39.344 57.087 43.393 1.00 25.86 456 SER A O 1
ATOM 1103 N N . PRO A 1 139 ? 38.277 56.396 41.530 1.00 25.56 457 PRO A N 1
ATOM 1104 C CA . PRO A 1 139 ? 39.177 57.211 40.719 1.00 29.41 457 PRO A CA 1
ATOM 1105 C C . PRO A 1 139 ? 38.835 58.676 40.925 1.00 30.44 457 PRO A C 1
ATOM 1106 O O . PRO A 1 139 ? 37.682 58.990 41.207 1.00 33.37 457 PRO A O 1
ATOM 1110 N N . LYS A 1 140 ? 39.818 59.556 40.838 1.00 44.24 458 LYS A N 1
ATOM 1111 C CA . LYS A 1 140 ? 39.511 60.976 40.880 1.00 55.62 458 LYS A CA 1
ATOM 1112 C C . LYS A 1 140 ? 40.001 61.631 39.604 1.00 60.11 458 LYS A C 1
ATOM 1113 O O . LYS A 1 140 ? 40.678 62.651 39.622 1.00 52.92 458 LYS A O 1
ATOM 1119 N N . ALA A 1 141 ? 39.663 60.981 38.497 1.00 68.12 459 ALA A N 1
ATOM 1120 C CA . ALA A 1 141 ? 39.666 61.602 37.187 1.00 64.62 459 ALA A CA 1
ATOM 1121 C C . ALA A 1 141 ? 38.240 62.081 36.945 1.00 63.66 459 ALA A C 1
ATOM 1122 O O . ALA A 1 141 ? 37.291 61.318 37.117 1.00 73.36 459 ALA A O 1
ATOM 1124 N N . SER A 1 142 ? 38.107 63.345 36.561 1.00 40.42 460 SER A N 1
ATOM 1125 C CA . SER A 1 142 ? 36.829 64.060 36.526 1.00 37.47 460 SER A CA 1
ATOM 1126 C C . SER A 1 142 ? 35.642 63.348 35.864 1.00 38.78 460 SER A C 1
ATOM 1127 O O . SER A 1 142 ? 34.500 63.520 36.287 1.00 43.57 460 SER A O 1
ATOM 1130 N N . GLU A 1 143 ? 35.902 62.567 34.825 1.00 26.98 461 GLU A N 1
ATOM 1131 C CA . GLU A 1 143 ? 34.809 61.982 34.054 1.00 34.11 461 GLU A CA 1
ATOM 1132 C C . GLU A 1 143 ? 34.312 60.660 34.659 1.00 35.55 461 GLU A C 1
ATOM 1133 O O . GLU A 1 143 ? 33.259 60.152 34.279 1.00 27.34 461 GLU A O 1
ATOM 1139 N N . LEU A 1 144 ? 35.066 60.115 35.608 1.00 29.74 462 LEU A N 1
ATOM 1140 C CA . LEU A 1 144 ? 34.755 58.805 36.180 1.00 27.34 462 LEU A CA 1
ATOM 1141 C C . LEU A 1 144 ? 34.389 58.883 37.662 1.00 33.96 462 LEU A C 1
ATOM 1142 O O . LEU A 1 144 ? 34.931 59.714 38.388 1.00 34.34 462 LEU A O 1
ATOM 1147 N N . HIS A 1 145 ? 33.487 58.016 38.119 1.00 20.93 463 HIS A N 1
ATOM 1148 C CA . HIS A 1 145 ? 33.288 57.869 39.556 1.00 16.87 463 HIS A CA 1
ATOM 1149 C C . HIS A 1 145 ? 33.285 56.396 39.959 1.00 18.25 463 HIS A C 1
ATOM 1150 O O . HIS A 1 145 ? 33.170 55.501 39.114 1.00 16.99 463 HIS A O 1
ATOM 1157 N N . GLY A 1 146 ? 33.421 56.161 41.257 1.00 17.41 464 GLY A N 1
ATOM 1158 C CA . GLY A 1 146 ? 33.494 54.809 41.769 1.00 11.27 464 GLY A CA 1
ATOM 1159 C C . GLY A 1 146 ? 32.099 54.310 42.048 1.00 14.03 464 GLY A C 1
ATOM 1160 O O . GLY A 1 146 ? 31.174 55.104 42.198 1.00 16.71 464 GLY A O 1
ATOM 1161 N N . ILE A 1 147 ? 31.953 52.995 42.140 1.00 13.50 465 ILE A N 1
ATOM 1162 C CA . ILE A 1 147 ? 30.640 52.413 42.348 1.00 13.48 465 ILE A CA 1
ATOM 1163 C C . ILE A 1 147 ? 30.718 51.347 43.432 1.00 16.83 465 ILE A C 1
ATOM 1164 O O . ILE A 1 147 ? 31.659 50.559 43.457 1.00 15.47 465 ILE A O 1
ATOM 1169 N N . ASN A 1 148 ? 29.749 51.340 44.346 1.00 18.19 466 ASN A N 1
ATOM 1170 C CA . ASN A 1 148 ? 29.754 50.322 45.399 1.00 19.23 466 ASN A CA 1
ATOM 1171 C C . ASN A 1 148 ? 28.778 49.196 45.080 1.00 16.26 466 ASN A C 1
ATOM 1172 O O . ASN A 1 148 ? 28.202 49.162 43.986 1.00 13.78 466 ASN A O 1
ATOM 1177 N N . GLU A 1 149 ? 28.583 48.292 46.041 1.00 10.12 467 GLU A N 1
ATOM 1178 C CA . GLU A 1 149 ? 27.793 47.078 45.810 1.00 15.18 467 GLU A CA 1
ATOM 1179 C C . GLU A 1 149 ? 26.320 47.364 45.498 1.00 14.14 467 GLU A C 1
ATOM 1180 O O . GLU A 1 149 ? 25.614 46.508 44.940 1.00 15.05 467 GLU A O 1
ATOM 1186 N N . LEU A 1 150 ? 25.871 48.565 45.855 1.00 12.96 468 LEU A N 1
ATOM 1187 C CA . LEU A 1 150 ? 24.495 49.017 45.631 1.00 14.52 468 LEU A CA 1
ATOM 1188 C C . LEU A 1 150 ? 24.328 49.774 44.318 1.00 14.91 468 LEU A C 1
ATOM 1189 O O . LEU A 1 150 ? 23.252 50.315 44.038 1.00 16.87 468 LEU A O 1
ATOM 1194 N N . MET A 1 151 ? 25.401 49.826 43.537 1.00 13.28 469 MET A N 1
ATOM 1195 C CA . MET A 1 151 ? 25.436 50.560 42.266 1.00 12.13 469 MET A CA 1
ATOM 1196 C C . MET A 1 151 ? 25.259 52.067 42.467 1.00 19.88 469 MET A C 1
ATOM 1197 O O . MET A 1 151 ? 24.790 52.773 41.574 1.00 15.61 469 MET A O 1
ATOM 1202 N N . ASN A 1 152 ? 25.665 52.547 43.640 1.00 13.63 470 ASN A N 1
ATOM 1203 C CA . ASN A 1 152 ? 25.675 53.985 43.936 1.00 12.35 470 ASN A CA 1
ATOM 1204 C C . ASN A 1 152 ? 27.055 54.580 43.754 1.00 15.92 470 ASN A C 1
ATOM 1205 O O . ASN A 1 152 ? 28.055 53.905 43.985 1.00 17.37 470 ASN A O 1
ATOM 1210 N N . ALA A 1 153 ? 27.100 55.847 43.359 1.00 17.52 471 ALA A N 1
ATOM 1211 C CA . ALA A 1 153 ? 28.359 56.573 43.322 1.00 19.40 471 ALA A CA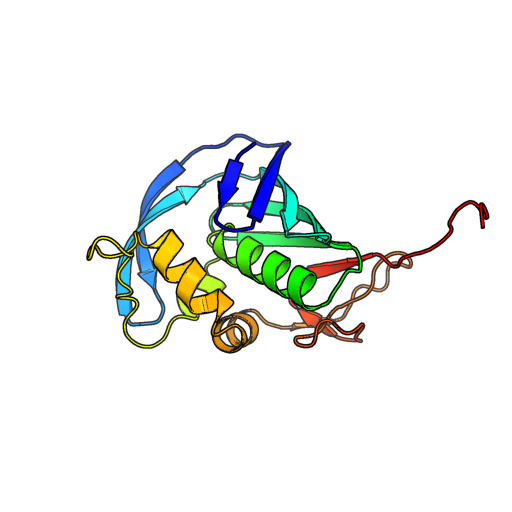 1
ATOM 1212 C C . ALA A 1 153 ? 28.956 56.569 44.717 1.00 21.00 471 ALA A C 1
ATOM 1213 O O . ALA A 1 153 ? 28.237 56.736 45.702 1.00 22.61 471 ALA A O 1
ATOM 1215 N N . SER A 1 154 ? 30.269 56.364 44.816 1.00 17.19 472 SER A N 1
ATOM 1216 C CA . SER A 1 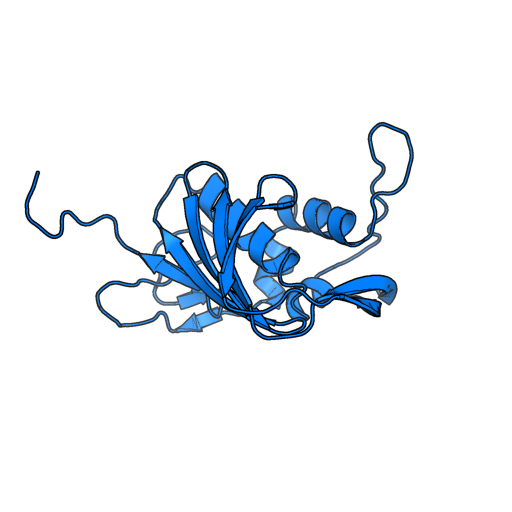154 ? 30.871 56.127 46.117 1.00 13.24 472 SER A CA 1
ATOM 1217 C C . SER A 1 154 ? 32.351 56.505 46.156 1.00 16.11 472 SER A C 1
ATOM 1218 O O . SER A 1 154 ? 32.994 56.610 45.110 1.00 21.04 472 SER A O 1
ATOM 1221 N N . ASP A 1 155 ? 32.871 56.718 47.367 1.00 17.59 473 ASP A N 1
ATOM 1222 C CA . ASP A 1 155 ? 34.274 57.082 47.565 1.00 21.99 473 ASP A CA 1
ATOM 1223 C C . ASP A 1 155 ? 35.173 55.867 47.451 1.00 21.70 473 ASP A C 1
ATOM 1224 O O . ASP A 1 155 ? 36.390 55.998 47.343 1.00 20.74 473 ASP A O 1
ATOM 1229 N N . TYR A 1 156 ? 34.569 54.687 47.517 1.00 14.58 474 TYR A N 1
ATOM 1230 C CA . TYR A 1 156 ? 35.299 53.456 47.254 1.00 14.73 474 TYR A CA 1
ATOM 1231 C C . TYR A 1 156 ? 34.628 52.776 46.075 1.00 13.60 474 TYR A C 1
ATOM 1232 O O . TYR A 1 156 ? 33.484 53.078 45.767 1.00 17.43 474 TYR A O 1
ATOM 1241 N N . THR A 1 157 ? 35.333 51.880 45.394 1.00 16.63 475 THR A N 1
ATOM 1242 C CA . THR A 1 157 ? 34.752 51.226 44.225 1.00 12.19 475 THR A CA 1
ATOM 1243 C C . THR A 1 157 ? 35.171 49.768 44.176 1.00 10.61 475 THR A C 1
ATOM 1244 O O . THR A 1 157 ? 36.219 49.400 44.711 1.00 10.53 475 THR A O 1
ATOM 1248 N N . LEU A 1 158 ? 34.328 48.934 43.577 1.00 11.40 476 LEU A N 1
ATOM 1249 C CA . LEU A 1 158 ? 34.733 47.575 43.248 1.00 10.88 476 LEU A CA 1
ATOM 1250 C C . LEU A 1 158 ? 36.026 47.675 42.440 1.00 14.26 476 LEU A C 1
ATOM 1251 O O . LEU A 1 158 ? 36.110 48.481 41.509 1.00 11.23 476 LEU A O 1
ATOM 1256 N N . LYS A 1 159 ? 37.035 46.891 42.804 1.00 9.26 477 LYS A N 1
ATOM 1257 C CA . LYS A 1 159 ? 38.355 47.050 42.209 1.00 10.29 477 LYS A CA 1
ATOM 1258 C C . LYS A 1 159 ? 38.295 46.966 40.677 1.00 10.43 477 LYS A C 1
ATOM 1259 O O . LYS A 1 159 ? 37.763 46.015 40.117 1.00 12.19 477 LYS A O 1
ATOM 1265 N N . GLY A 1 160 ? 38.819 47.996 40.014 1.00 11.01 478 GLY A N 1
ATOM 1266 C CA . GLY A 1 160 ? 38.904 48.031 38.562 1.00 10.01 478 GLY A CA 1
ATOM 1267 C C . GLY A 1 160 ? 37.646 48.461 37.841 1.00 13.04 478 GLY A C 1
ATOM 1268 O O . GLY A 1 160 ? 37.623 48.539 36.613 1.00 14.60 478 GLY A O 1
ATOM 1269 N N . VAL A 1 161 ? 36.586 48.737 38.594 1.00 11.78 479 VAL A N 1
ATOM 1270 C CA . VAL A 1 161 ? 35.321 49.150 37.986 1.00 10.60 479 VAL A CA 1
ATOM 1271 C C . VAL A 1 161 ? 35.105 50.644 38.133 1.00 14.58 479 VAL A C 1
ATOM 1272 O O . VAL A 1 161 ? 35.255 51.170 39.236 1.00 15.97 479 VAL A O 1
ATOM 1276 N N . VAL A 1 162 ? 34.779 51.328 37.030 1.00 9.54 480 VAL A N 1
ATOM 1277 C CA . VAL A 1 162 ? 34.468 52.762 37.083 1.00 9.78 480 VAL A CA 1
ATOM 1278 C C . VAL A 1 162 ? 33.241 53.091 36.243 1.00 12.51 480 VAL A C 1
ATOM 1279 O O . VAL A 1 162 ? 32.895 52.355 35.325 1.00 14.07 480 VAL A O 1
ATOM 1283 N N . VAL A 1 163 ? 32.582 54.204 36.560 1.00 11.72 481 VAL A N 1
ATOM 1284 C CA . VAL A 1 163 ? 31.328 54.556 35.924 1.00 9.96 481 VAL A CA 1
ATOM 1285 C C . VAL A 1 163 ? 31.400 55.977 35.361 1.00 15.12 481 VAL A C 1
ATOM 1286 O O . VAL A 1 163 ? 31.930 56.883 36.007 1.00 17.04 481 VAL A O 1
ATOM 1290 N N . THR A 1 164 ? 30.893 56.152 34.147 1.00 11.97 482 THR A N 1
ATOM 1291 C CA . THR A 1 164 ? 30.781 57.503 33.568 1.00 14.71 482 THR A CA 1
ATOM 1292 C C . THR A 1 164 ? 29.505 58.193 34.046 1.00 23.75 482 THR A C 1
ATOM 1293 O O . THR A 1 164 ? 28.484 57.542 34.261 1.00 26.13 482 THR A O 1
ATOM 129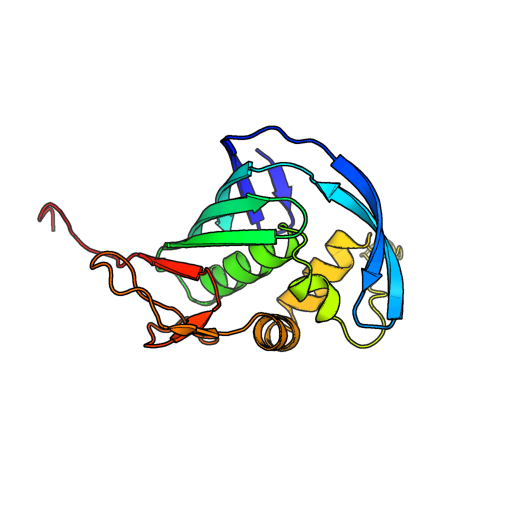7 N N . LYS A 1 165 ? 29.566 59.510 34.210 1.00 26.79 483 LYS A N 1
ATOM 1298 C CA . LYS A 1 165 ? 28.374 60.300 34.520 1.00 35.22 483 LYS A CA 1
ATOM 1299 C C . LYS A 1 165 ? 27.606 60.637 33.243 1.00 26.88 483 LYS A C 1
ATOM 1300 O O . LYS A 1 165 ? 28.204 60.815 32.178 1.00 23.24 483 LYS A O 1
ATOM 1306 N N . ASN A 1 166 ? 26.287 60.745 33.369 1.00 29.81 484 ASN A N 1
ATOM 1307 C CA . ASN A 1 166 ? 25.419 61.192 32.285 1.00 25.80 484 ASN A CA 1
ATOM 1308 C C . ASN A 1 166 ? 25.424 62.716 32.170 1.00 24.34 484 ASN A C 1
ATOM 1309 O O . ASN A 1 166 ? 24.598 63.382 32.786 1.00 23.01 484 ASN A O 1
ATOM 1314 N N . VAL A 1 167 ? 26.353 63.259 31.385 1.00 22.27 485 VAL A N 1
ATOM 1315 C CA . VAL A 1 167 ? 26.540 64.707 31.279 1.00 22.17 485 VAL A CA 1
ATOM 1316 C C . VAL A 1 167 ? 26.245 65.213 29.868 1.00 25.65 485 VAL A C 1
ATOM 1317 O O . VAL A 1 167 ? 26.587 64.558 28.887 1.00 28.96 485 VAL A O 1
ATOM 1321 N N . ASP A 1 168 ? 25.597 66.372 29.776 1.00 21.52 486 ASP A N 1
ATOM 1322 C CA . ASP A 1 168 ? 25.369 67.043 28.498 1.00 25.74 486 ASP A CA 1
ATOM 1323 C C . ASP A 1 168 ? 26.616 67.849 28.118 1.00 27.53 486 ASP A C 1
ATOM 1324 O O . ASP A 1 168 ? 26.650 69.070 28.274 1.00 26.48 486 ASP A O 1
ATOM 1329 N N . HIS A 1 169 ? 27.634 67.148 27.621 1.00 33.34 487 HIS A N 1
ATOM 1330 C CA . HIS A 1 169 ? 28.969 67.719 27.415 1.00 37.80 487 HIS A CA 1
ATOM 1331 C C . HIS A 1 169 ? 29.016 68.938 26.496 1.00 48.90 487 HIS A C 1
ATOM 1332 O O . HIS A 1 169 ? 29.802 69.857 26.726 1.00 54.34 487 HIS A O 1
ATOM 1339 N N . HIS A 1 170 ? 28.188 68.946 25.457 1.00 51.39 488 HIS A N 1
ATOM 1340 C CA . HIS A 1 170 ? 28.248 70.018 24.467 1.00 59.67 488 HIS A CA 1
ATOM 1341 C C . HIS A 1 170 ? 27.059 70.970 24.557 1.00 55.36 488 HIS A C 1
ATOM 1342 O O . HIS A 1 170 ? 26.768 71.696 23.606 1.00 59.39 488 HIS A O 1
ATOM 1349 N N . HIS A 1 171 ? 26.394 70.969 25.709 1.00 45.59 489 HIS A N 1
ATOM 1350 C CA . HIS A 1 171 ? 25.270 71.862 25.966 1.00 40.45 489 HIS A CA 1
ATOM 1351 C C . HIS A 1 171 ? 24.216 71.771 24.863 1.00 43.19 489 HIS A C 1
ATOM 1352 O O . HIS A 1 171 ? 23.812 72.786 24.296 1.00 37.75 489 HIS A O 1
ATOM 1359 N N . HIS A 1 172 ? 23.795 70.550 24.543 1.00 45.15 490 HIS A N 1
ATOM 1360 C CA . HIS A 1 172 ? 22.709 70.350 23.587 1.00 57.03 490 HIS A CA 1
ATOM 1361 C C . HIS A 1 172 ? 21.355 70.661 24.216 1.00 56.61 490 HIS A C 1
ATOM 1362 O O . HIS A 1 172 ? 20.472 71.208 23.556 1.00 58.09 490 HIS A O 1
ATOM 1369 N N . HIS A 1 173 ? 21.211 70.306 25.493 1.00 55.08 491 HIS A N 1
ATOM 1370 C CA . HIS A 1 173 ? 19.924 70.308 26.189 1.00 55.66 491 HIS A CA 1
ATOM 1371 C C . HIS A 1 173 ? 18.917 69.409 25.481 1.00 65.97 491 HIS A C 1
ATOM 1372 O O . HIS A 1 173 ? 19.006 68.183 25.563 1.00 56.50 491 HIS A O 1
#